Protein AF-A0A1Q4X530-F1 (afdb_monomer)

Nearest PDB structures (foldseek):
  8btr-assembly1_LT  TM=5.578E-01  e=2.443E+00  Giardia lamblia ATCC 50803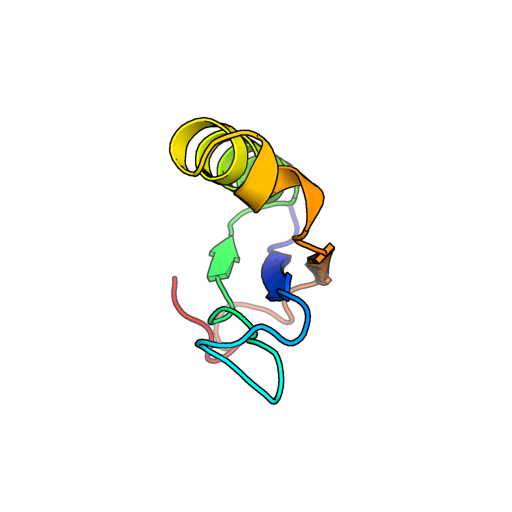
  8btk-assembly1_BS  TM=5.550E-01  e=9.771E+00  Oryctolagus cuniculus

Radius of gyration: 12.77 Å; Cα contacts (8 Å, |Δi|>4): 109; chains: 1; bounding box: 31×19×29 Å

Secondary structure (DSSP, 8-state):
---EEEEEEE---SS-TT-EEPPPEEESSHHHHHHHHHHHHHHH-HHHHHHPEEEEEE---TT---B-

pLDDT: mean 88.32, std 8.68, range [61.25, 96.06]

Mean predicted aligned error: 4.76 Å

Sequence (68 aa):
MSRVHLTYAEPATLAHPGGWTSPAYCLENQETAERLRDATNLLSGRNAAARRSWHITDCPGDNCGVRR

Foldseek 3Di:
DFKKWKKKWAPADPVRNRTDIDFIDTGPDPVVNVVVLVVVCVVVDVVVNVRMDMDIGTQPDDPSVGHD

Solvent-accessible surface area (backbone atoms only — not comparable to full-atom values): 3926 Å² total; per-residue (Å²): 131,63,36,20,32,36,34,40,34,38,67,60,41,96,93,33,76,87,25,49,68,53,73,50,35,52,31,74,24,63,67,59,41,54,51,52,51,52,52,49,31,64,73,58,34,69,76,54,39,72,55,46,50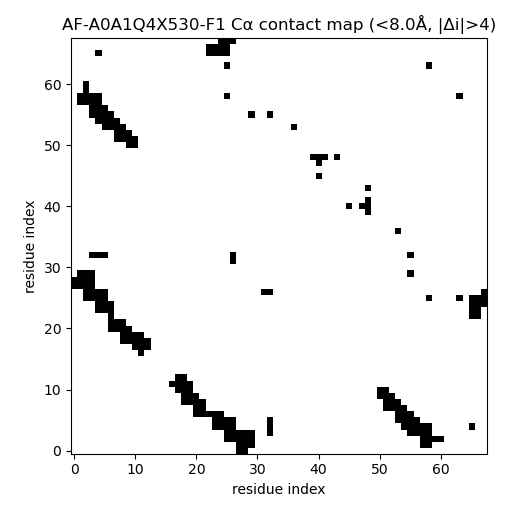,76,47,78,43,81,43,94,52,97,82,64,88,53,49,114

Structure (mmCIF, N/CA/C/O backbone):
data_AF-A0A1Q4X530-F1
#
_entry.id   AF-A0A1Q4X530-F1
#
loop_
_atom_site.group_PDB
_atom_site.id
_atom_site.type_symbol
_atom_site.label_atom_id
_atom_site.label_alt_id
_atom_site.label_comp_id
_atom_site.label_asym_id
_atom_site.label_entity_id
_atom_site.label_seq_id
_atom_site.pdbx_PDB_ins_code
_atom_site.Cartn_x
_atom_site.Cartn_y
_atom_site.Cartn_z
_atom_site.occupancy
_atom_site.B_iso_or_equiv
_atom_site.auth_seq_id
_atom_site.auth_comp_id
_atom_site.auth_asym_id
_atom_site.auth_atom_id
_atom_site.pdbx_PDB_model_num
ATOM 1 N N . MET A 1 1 ? -14.591 6.134 14.726 1.00 61.25 1 MET A N 1
ATOM 2 C CA . MET A 1 1 ? -13.423 5.982 13.834 1.00 61.25 1 MET A CA 1
ATOM 3 C C . MET A 1 1 ? -13.705 4.816 12.909 1.00 61.25 1 MET A C 1
ATOM 5 O O . MET A 1 1 ? -14.083 3.763 13.409 1.00 61.25 1 MET A O 1
ATOM 9 N N . SER A 1 2 ? -13.610 5.032 11.598 1.00 82.38 2 SER A N 1
ATOM 10 C CA . SER A 1 2 ? -13.874 4.004 10.586 1.00 82.38 2 SER A CA 1
ATOM 11 C C . SER A 1 2 ? -12.577 3.284 10.239 1.00 82.38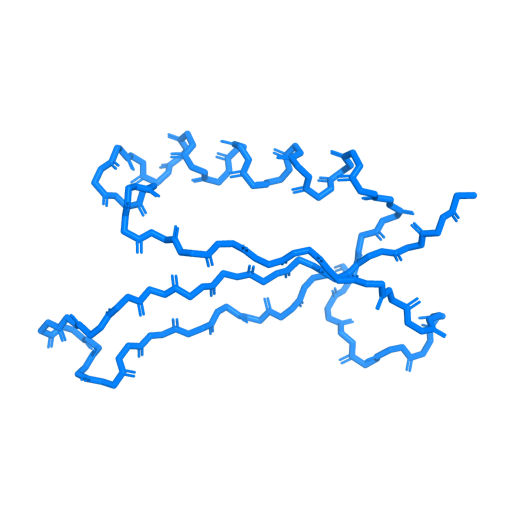 2 SER A C 1
ATOM 13 O O . SER A 1 2 ? -11.547 3.933 10.057 1.00 82.38 2 SER A O 1
ATOM 15 N N . ARG A 1 3 ? -12.627 1.951 10.168 1.00 90.31 3 ARG A N 1
ATOM 16 C CA . ARG A 1 3 ? -11.495 1.136 9.719 1.00 90.31 3 ARG A CA 1
ATOM 17 C C . ARG A 1 3 ? -11.229 1.370 8.240 1.00 90.31 3 ARG A C 1
ATOM 19 O O . ARG A 1 3 ? -12.141 1.712 7.490 1.00 90.31 3 ARG A O 1
ATOM 26 N N . VAL A 1 4 ? -10.002 1.103 7.819 1.00 94.19 4 VAL A N 1
ATOM 27 C CA . VAL A 1 4 ? -9.582 1.265 6.425 1.00 94.19 4 VAL A CA 1
ATOM 28 C C . VAL A 1 4 ? -8.767 0.071 5.951 1.00 94.19 4 VAL A C 1
ATOM 30 O O . VAL A 1 4 ? -8.137 -0.625 6.746 1.00 94.19 4 VAL A O 1
ATOM 33 N N . HIS A 1 5 ? -8.753 -0.152 4.645 1.00 94.44 5 HIS A N 1
ATOM 34 C CA . HIS A 1 5 ? -7.830 -1.062 3.991 1.00 94.44 5 HIS A CA 1
ATOM 35 C C . HIS A 1 5 ? -6.671 -0.294 3.378 1.00 94.44 5 HIS A C 1
ATOM 37 O O . HIS A 1 5 ? -6.893 0.628 2.594 1.00 94.44 5 HIS A O 1
ATOM 43 N N . LEU A 1 6 ? -5.450 -0.719 3.691 1.00 95.19 6 LEU A N 1
ATOM 44 C CA . LEU A 1 6 ? -4.230 -0.242 3.053 1.00 95.19 6 LEU A CA 1
ATOM 45 C C . LEU A 1 6 ? -3.714 -1.287 2.061 1.00 95.19 6 LEU A C 1
ATOM 47 O O . LEU A 1 6 ? -3.486 -2.442 2.424 1.00 95.19 6 LEU A O 1
ATOM 51 N N . THR A 1 7 ? -3.476 -0.858 0.826 1.00 95.19 7 THR A N 1
ATOM 52 C CA . THR A 1 7 ? -2.778 -1.630 -0.215 1.00 95.19 7 THR A CA 1
ATOM 53 C C . THR A 1 7 ? -1.773 -0.744 -0.936 1.00 95.19 7 THR A C 1
ATOM 55 O O . THR A 1 7 ? -1.956 0.475 -0.992 1.00 95.19 7 THR A O 1
ATOM 58 N N . TYR A 1 8 ? -0.751 -1.341 -1.545 1.00 94.69 8 TYR A N 1
ATOM 59 C CA . TYR A 1 8 ? 0.066 -0.655 -2.542 1.00 94.69 8 TYR A CA 1
ATOM 60 C C . TYR A 1 8 ? 0.282 -1.494 -3.791 1.00 94.69 8 TYR A C 1
ATOM 62 O O . TYR A 1 8 ? 0.309 -2.721 -3.731 1.00 94.69 8 TYR A O 1
ATOM 70 N N . ALA A 1 9 ? 0.474 -0.816 -4.915 1.00 94.31 9 ALA A N 1
ATOM 71 C CA . ALA A 1 9 ? 0.874 -1.417 -6.173 1.00 94.31 9 ALA A CA 1
ATOM 72 C C . ALA A 1 9 ? 2.276 -0.948 -6.572 1.00 94.31 9 ALA A C 1
ATOM 74 O O . ALA A 1 9 ? 2.662 0.194 -6.318 1.00 94.31 9 ALA A O 1
ATOM 75 N N . GLU A 1 10 ? 3.032 -1.835 -7.207 1.00 92.19 10 GLU A N 1
ATOM 76 C CA . GLU A 1 10 ? 4.294 -1.545 -7.876 1.00 92.19 10 GLU A CA 1
ATOM 77 C C . GLU A 1 10 ? 4.131 -1.783 -9.384 1.00 92.19 10 GLU A C 1
ATOM 79 O O . GLU A 1 10 ? 3.489 -2.762 -9.784 1.00 92.19 10 GLU A O 1
ATOM 84 N N . PRO A 1 11 ? 4.702 -0.909 -10.234 1.00 91.50 11 PRO A N 1
ATOM 85 C CA . PRO A 1 11 ? 4.640 -1.063 -11.680 1.00 91.50 11 PRO A CA 1
ATOM 86 C C . PRO A 1 11 ? 5.395 -2.314 -12.131 1.00 91.50 11 PRO A C 1
ATOM 88 O O . PRO A 1 11 ? 6.184 -2.898 -11.384 1.00 91.50 11 PRO A O 1
ATOM 91 N N . ALA A 1 12 ? 5.176 -2.705 -13.385 1.00 91.12 12 ALA A N 1
ATOM 92 C CA . ALA A 1 12 ? 5.912 -3.798 -13.997 1.00 91.12 12 ALA A CA 1
ATOM 93 C C . ALA A 1 12 ? 7.431 -3.573 -13.909 1.00 91.12 12 ALA A C 1
ATOM 95 O O . ALA A 1 12 ? 7.947 -2.498 -14.217 1.00 91.12 12 ALA A O 1
ATOM 96 N N . THR A 1 13 ? 8.149 -4.609 -13.487 1.00 86.19 13 THR A N 1
ATOM 97 C CA . THR A 1 13 ? 9.613 -4.645 -13.416 1.00 86.19 13 THR A CA 1
ATOM 98 C C . THR A 1 13 ? 10.132 -5.937 -14.041 1.00 86.19 13 THR A C 1
ATOM 100 O O . THR A 1 13 ? 9.360 -6.849 -14.324 1.00 86.19 13 THR A O 1
ATOM 103 N N . LEU A 1 14 ? 11.453 -6.055 -14.207 1.00 85.69 14 LEU A N 1
ATOM 104 C CA . LEU A 1 14 ? 12.086 -7.302 -14.660 1.00 85.69 14 LEU A CA 1
ATOM 105 C C . LEU A 1 14 ? 11.758 -8.498 -13.750 1.00 85.69 14 LEU A C 1
ATOM 107 O O . LEU A 1 14 ? 11.599 -9.609 -14.241 1.00 85.69 14 LEU A O 1
ATOM 111 N N . ALA A 1 15 ? 11.633 -8.269 -12.438 1.00 84.44 15 ALA A N 1
ATOM 112 C CA . ALA A 1 15 ? 11.265 -9.309 -11.477 1.00 84.44 15 ALA A CA 1
ATOM 113 C C . ALA A 1 15 ? 9.752 -9.600 -11.465 1.00 84.44 15 ALA A C 1
ATOM 115 O O . ALA A 1 15 ? 9.342 -10.723 -11.179 1.00 84.44 15 ALA A O 1
ATOM 116 N N . HIS A 1 16 ? 8.924 -8.603 -11.797 1.00 83.50 16 HIS A N 1
ATOM 117 C CA . HIS A 1 16 ? 7.464 -8.702 -11.809 1.00 83.50 16 HIS A CA 1
ATOM 118 C C . HIS A 1 16 ? 6.892 -8.097 -13.099 1.00 83.50 16 HIS A C 1
ATOM 120 O O . HIS A 1 16 ? 6.489 -6.931 -13.099 1.00 83.50 16 HIS A O 1
ATOM 126 N N . PRO A 1 17 ? 6.832 -8.861 -14.206 1.00 89.12 17 PRO A N 1
ATOM 127 C CA . PRO A 1 17 ? 6.435 -8.333 -15.515 1.00 89.12 17 PRO A CA 1
ATOM 128 C C . PRO A 1 17 ? 4.993 -7.807 -15.579 1.00 89.12 17 PRO A C 1
ATOM 130 O O . PRO A 1 17 ? 4.688 -6.959 -16.408 1.00 89.12 17 PRO A O 1
ATOM 133 N N . GLY A 1 18 ? 4.108 -8.287 -14.699 1.00 90.81 18 GLY A N 1
ATOM 134 C CA . GLY A 1 18 ? 2.722 -7.815 -14.572 1.00 90.81 18 GLY A CA 1
ATOM 135 C C . GLY A 1 18 ? 2.517 -6.723 -13.517 1.00 90.81 18 GLY A C 1
ATOM 136 O O . GLY A 1 18 ? 1.379 -6.369 -13.228 1.00 90.81 18 GLY A O 1
ATOM 137 N N . GLY A 1 19 ? 3.597 -6.221 -12.912 1.00 91.19 19 GLY A N 1
ATOM 138 C CA . GLY A 1 19 ? 3.524 -5.447 -11.677 1.00 91.19 19 GLY A CA 1
ATOM 139 C C . GLY A 1 19 ? 3.213 -6.332 -10.474 1.00 91.19 19 GLY A C 1
ATOM 140 O O . GLY A 1 19 ? 3.178 -7.563 -10.563 1.00 91.19 19 GLY A O 1
ATOM 141 N N . TRP A 1 20 ? 3.029 -5.700 -9.324 1.00 91.25 20 TRP A N 1
ATOM 142 C CA . TRP A 1 20 ? 2.712 -6.401 -8.088 1.00 91.25 20 TRP A CA 1
ATOM 143 C C . TRP A 1 20 ? 1.760 -5.571 -7.240 1.00 91.25 20 TRP A C 1
ATOM 145 O O . TRP A 1 20 ? 1.843 -4.346 -7.221 1.00 91.25 20 TRP A O 1
ATOM 155 N N . THR A 1 21 ? 0.851 -6.226 -6.526 1.00 93.62 21 THR A N 1
ATOM 156 C CA . THR A 1 21 ? -0.042 -5.572 -5.566 1.00 93.62 21 THR A CA 1
ATOM 157 C C . THR A 1 21 ? 0.090 -6.260 -4.224 1.00 93.62 21 THR A C 1
ATOM 159 O O . THR A 1 21 ? 0.099 -7.490 -4.141 1.00 93.62 21 THR A O 1
ATOM 162 N N . SER A 1 22 ? 0.202 -5.461 -3.167 1.00 91.06 22 SER A N 1
ATOM 163 C CA . SER A 1 22 ? 0.302 -5.978 -1.817 1.00 91.06 22 SER A CA 1
ATOM 164 C C . SER A 1 22 ? -0.992 -6.653 -1.391 1.00 91.06 22 SER A C 1
ATOM 166 O O . SER A 1 22 ? -2.076 -6.243 -1.813 1.00 91.06 22 SER A O 1
ATOM 168 N N . PRO A 1 23 ? -0.916 -7.620 -0.464 1.00 90.44 23 PRO A N 1
ATOM 169 C CA . PRO A 1 23 ? -2.077 -7.973 0.330 1.00 90.44 23 PRO A CA 1
ATOM 170 C C . PRO A 1 23 ? -2.680 -6.710 0.952 1.00 90.44 23 PRO A C 1
ATOM 172 O O . PRO A 1 23 ? -1.950 -5.779 1.311 1.00 90.44 23 PRO A O 1
ATOM 175 N N . ALA A 1 24 ? -4.002 -6.687 1.081 1.00 90.56 24 ALA A N 1
ATOM 176 C CA . ALA A 1 24 ? -4.666 -5.649 1.847 1.00 90.56 24 ALA A CA 1
ATOM 177 C C . ALA A 1 24 ? -4.387 -5.839 3.347 1.00 90.56 24 ALA A C 1
ATOM 179 O O . ALA A 1 24 ? -4.263 -6.973 3.827 1.00 90.56 24 ALA A O 1
ATOM 180 N N . TYR A 1 25 ? -4.312 -4.722 4.069 1.00 90.56 25 TYR A N 1
ATOM 181 C CA . TYR A 1 25 ? -4.210 -4.668 5.526 1.00 90.56 25 TYR A CA 1
ATOM 182 C C . TYR A 1 25 ? -5.395 -3.901 6.098 1.00 90.56 25 TYR A C 1
ATOM 184 O O . TYR A 1 25 ? -5.629 -2.762 5.701 1.00 90.56 25 TYR A O 1
ATOM 192 N N . CYS A 1 26 ? -6.134 -4.509 7.023 1.00 92.12 26 CYS A N 1
ATOM 193 C CA . CYS A 1 26 ? -7.251 -3.873 7.710 1.00 92.12 26 CYS A CA 1
ATOM 194 C C . CYS A 1 26 ? -6.752 -3.147 8.955 1.00 92.12 26 CYS A C 1
ATOM 196 O O . CYS A 1 26 ? -6.412 -3.770 9.958 1.00 92.12 26 CYS A O 1
ATOM 198 N N . LEU A 1 27 ? -6.768 -1.821 8.902 1.00 92.25 27 LEU A N 1
ATOM 199 C CA . LEU A 1 27 ? -6.246 -0.952 9.944 1.00 92.25 27 LEU A CA 1
ATOM 200 C C . LEU A 1 27 ? -7.377 -0.219 10.658 1.00 92.25 27 LEU A C 1
ATOM 202 O O . LEU A 1 27 ? -8.456 0.021 10.117 1.00 92.25 27 LEU A O 1
ATOM 206 N N . GLU A 1 28 ? -7.114 0.112 11.914 1.00 90.94 28 GLU A N 1
ATOM 207 C CA . GLU A 1 28 ? -8.063 0.721 12.846 1.00 90.94 28 GLU A CA 1
ATOM 208 C C . GLU A 1 28 ? -8.634 2.061 12.363 1.00 90.94 28 GLU A C 1
ATOM 210 O O . GLU A 1 28 ? -9.800 2.355 12.627 1.00 90.94 28 GLU A O 1
ATOM 215 N N . ASN A 1 29 ? -7.835 2.853 11.647 1.00 92.62 29 ASN A N 1
ATOM 216 C CA . ASN A 1 29 ? -8.216 4.147 11.097 1.00 92.62 29 ASN A CA 1
ATOM 217 C C . ASN A 1 29 ? -7.235 4.589 9.990 1.00 92.62 29 ASN A C 1
ATOM 219 O O . ASN A 1 29 ? -6.201 3.955 9.754 1.00 92.62 29 ASN A O 1
ATOM 223 N N . GLN A 1 30 ? -7.570 5.695 9.322 1.00 93.69 30 GLN A N 1
ATOM 224 C CA . GLN A 1 30 ? -6.742 6.298 8.275 1.00 93.69 30 GLN A CA 1
ATOM 225 C C . GLN A 1 30 ? -5.356 6.732 8.776 1.00 93.69 30 GLN A C 1
ATOM 227 O O . GLN A 1 30 ? -4.372 6.534 8.070 1.00 93.69 30 GLN A O 1
ATOM 232 N N . GLU A 1 31 ? -5.252 7.258 9.997 1.00 95.88 31 GLU A N 1
ATOM 233 C CA . GLU A 1 31 ? -3.976 7.709 10.563 1.00 95.88 31 GLU A CA 1
ATOM 234 C C . GLU A 1 31 ? -2.978 6.546 10.708 1.00 95.88 31 GLU A C 1
ATOM 236 O O . GLU A 1 31 ? -1.818 6.657 10.312 1.00 95.88 31 GLU A O 1
ATOM 241 N N . THR A 1 32 ? -3.424 5.390 11.203 1.00 94.69 32 THR A N 1
ATOM 242 C CA . THR A 1 32 ? -2.592 4.183 11.308 1.00 94.69 32 THR A CA 1
ATOM 243 C C . THR A 1 32 ? -2.178 3.670 9.924 1.00 94.69 32 THR A C 1
ATOM 245 O O . THR A 1 32 ? -1.047 3.209 9.752 1.00 94.69 32 THR A O 1
ATOM 248 N N . ALA A 1 33 ? -3.040 3.807 8.911 1.00 94.6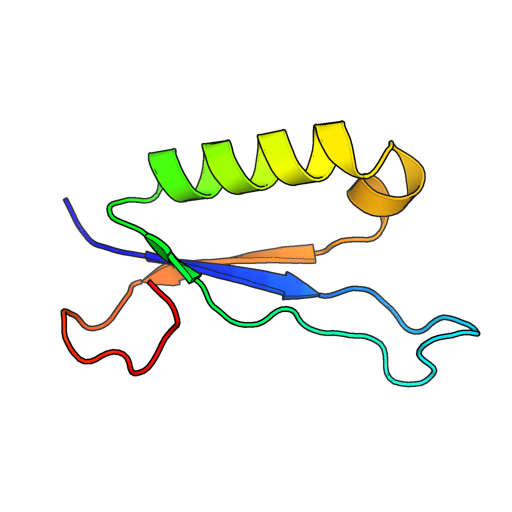2 33 ALA A N 1
ATOM 249 C CA . ALA A 1 33 ? -2.707 3.470 7.526 1.00 94.62 33 ALA A CA 1
ATOM 250 C C . ALA A 1 33 ? -1.627 4.374 6.929 1.00 94.62 33 ALA A C 1
ATOM 252 O O . ALA A 1 33 ? -0.685 3.882 6.304 1.00 94.62 33 ALA A O 1
ATOM 253 N N . GLU A 1 34 ? -1.714 5.678 7.170 1.00 95.69 34 GLU A N 1
ATOM 254 C CA . GLU A 1 34 ? -0.702 6.644 6.744 1.00 95.69 34 GLU A CA 1
ATOM 255 C C . GLU A 1 34 ? 0.635 6.411 7.459 1.00 95.69 34 GLU A C 1
ATOM 257 O O . GLU A 1 34 ? 1.680 6.370 6.809 1.00 95.69 34 GLU A O 1
ATOM 262 N N . ARG A 1 35 ? 0.613 6.132 8.769 1.00 96.06 35 ARG A N 1
ATOM 263 C CA . ARG A 1 35 ? 1.823 5.775 9.528 1.00 96.06 35 ARG A CA 1
ATOM 264 C C . ARG A 1 35 ? 2.489 4.511 8.985 1.00 96.06 35 ARG A C 1
ATOM 266 O O . ARG A 1 35 ? 3.709 4.491 8.819 1.00 96.06 35 ARG A O 1
ATOM 273 N N . LEU A 1 36 ? 1.714 3.466 8.678 1.00 94.31 36 LEU A N 1
ATOM 274 C CA . LEU A 1 36 ? 2.262 2.227 8.118 1.00 94.31 36 LEU A CA 1
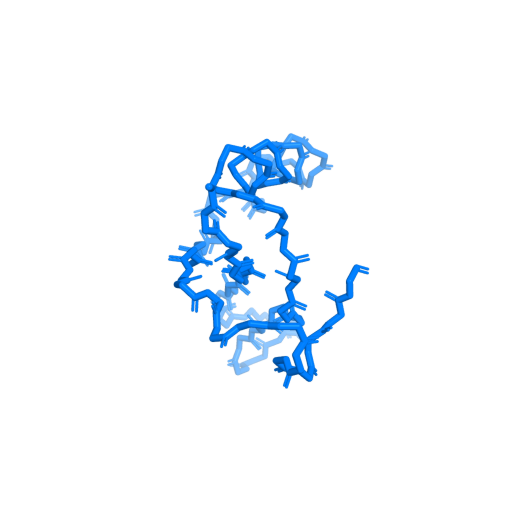ATOM 275 C C . LEU A 1 36 ? 2.835 2.444 6.711 1.00 94.31 36 LEU A C 1
ATOM 277 O O . LEU A 1 36 ? 3.911 1.921 6.404 1.00 94.31 36 LEU A O 1
ATOM 281 N N . ARG A 1 37 ? 2.162 3.242 5.872 1.00 94.62 37 ARG A N 1
ATOM 282 C CA . ARG A 1 37 ? 2.673 3.673 4.562 1.00 94.62 37 ARG A CA 1
ATOM 283 C C . ARG A 1 37 ? 4.033 4.350 4.707 1.00 94.62 37 ARG A C 1
ATOM 285 O O . ARG A 1 37 ? 4.989 3.959 4.038 1.00 94.62 37 ARG A O 1
ATOM 292 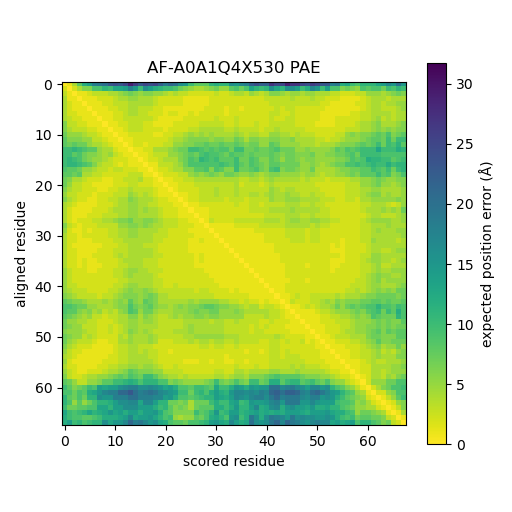N N . ASP A 1 38 ? 4.124 5.348 5.578 1.00 95.00 38 ASP A N 1
ATOM 293 C CA . ASP A 1 38 ? 5.322 6.174 5.726 1.00 95.00 38 ASP A CA 1
ATOM 294 C C . ASP A 1 38 ? 6.488 5.369 6.313 1.00 95.00 38 ASP A C 1
ATOM 296 O O . ASP A 1 38 ? 7.603 5.433 5.791 1.00 95.00 38 ASP A O 1
ATOM 300 N N . ALA A 1 39 ? 6.221 4.516 7.308 1.00 94.62 39 ALA A N 1
ATOM 301 C CA . ALA A 1 39 ? 7.203 3.568 7.832 1.00 94.62 39 ALA A CA 1
ATOM 302 C C . ALA A 1 39 ? 7.695 2.596 6.745 1.00 94.62 39 ALA A C 1
ATOM 304 O O . ALA A 1 39 ? 8.897 2.370 6.600 1.00 94.62 39 ALA A O 1
ATOM 305 N N . THR A 1 40 ? 6.787 2.060 5.926 1.00 92.75 40 THR A N 1
ATOM 306 C CA . THR A 1 40 ? 7.142 1.148 4.828 1.00 92.75 40 THR A CA 1
ATOM 307 C C . THR A 1 40 ? 7.993 1.847 3.766 1.00 92.75 40 THR A C 1
ATOM 309 O O . THR A 1 40 ? 8.973 1.274 3.281 1.00 92.75 40 THR A O 1
ATOM 312 N N . ASN A 1 41 ? 7.655 3.091 3.416 1.00 92.94 41 ASN A N 1
ATOM 313 C CA . ASN A 1 41 ? 8.429 3.912 2.486 1.00 92.94 41 ASN A CA 1
ATOM 314 C C . ASN A 1 41 ? 9.832 4.214 3.027 1.00 92.94 41 ASN A C 1
ATOM 316 O O . ASN A 1 41 ? 10.806 4.101 2.281 1.00 92.94 41 ASN A O 1
ATOM 320 N N . LEU A 1 42 ? 9.947 4.536 4.319 1.00 92.56 42 LEU A N 1
ATOM 321 C CA . LEU A 1 42 ? 11.228 4.775 4.981 1.00 92.56 42 LEU A CA 1
ATOM 322 C C . LEU A 1 42 ? 12.124 3.527 4.939 1.00 92.56 42 LEU A C 1
ATOM 324 O O . LEU A 1 42 ? 13.290 3.623 4.562 1.00 92.56 42 LEU A O 1
ATOM 328 N N . LEU A 1 43 ? 11.569 2.356 5.268 1.00 92.56 43 LEU A N 1
ATOM 329 C CA . LEU A 1 43 ? 12.314 1.094 5.336 1.00 92.56 43 LEU A CA 1
ATOM 330 C C . LEU A 1 43 ? 12.709 0.539 3.960 1.00 92.56 43 LEU A C 1
ATOM 332 O O . LEU A 1 43 ? 13.735 -0.122 3.835 1.00 92.56 43 LEU A O 1
ATOM 336 N N . SER A 1 44 ? 11.914 0.795 2.919 1.00 87.06 44 SER A N 1
ATOM 337 C CA . SER A 1 44 ? 12.155 0.228 1.581 1.00 87.06 44 SER A CA 1
ATOM 338 C C . SER A 1 44 ? 13.152 1.032 0.735 1.00 87.06 44 SER A C 1
ATOM 340 O O . SER A 1 44 ? 13.553 0.587 -0.341 1.00 87.06 44 SER A O 1
ATOM 342 N N . GLY A 1 45 ? 13.546 2.221 1.196 1.00 89.81 45 GLY A N 1
ATOM 343 C CA . GLY A 1 45 ? 14.420 3.136 0.467 1.00 89.81 45 GLY A CA 1
ATOM 344 C C . GLY A 1 45 ? 13.700 3.950 -0.618 1.00 89.81 45 GLY A C 1
ATOM 345 O O . GLY A 1 45 ? 12.626 3.594 -1.111 1.00 89.81 45 GLY A O 1
ATOM 346 N N . ARG A 1 46 ? 14.321 5.069 -1.024 1.00 86.94 46 ARG A N 1
ATOM 347 C CA . ARG A 1 46 ? 13.694 6.091 -1.891 1.00 86.94 46 ARG A CA 1
ATOM 348 C C . ARG A 1 46 ? 13.169 5.549 -3.220 1.00 86.94 46 ARG A C 1
ATOM 350 O O . ARG A 1 46 ? 12.062 5.899 -3.610 1.00 86.94 46 ARG A O 1
ATOM 357 N N . ASN A 1 47 ? 13.924 4.682 -3.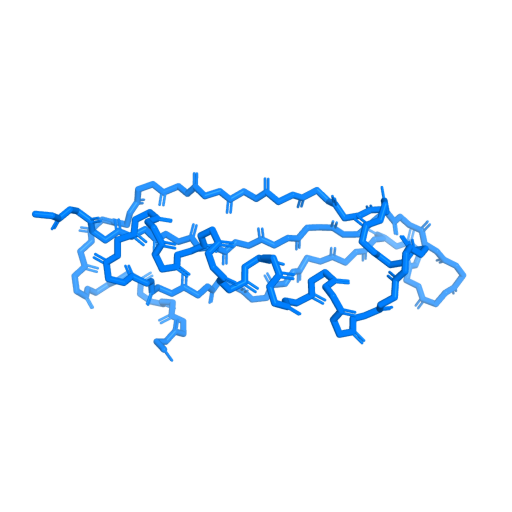895 1.00 86.12 47 ASN A N 1
ATOM 358 C CA . ASN A 1 47 ? 13.515 4.136 -5.194 1.00 86.12 47 ASN A CA 1
ATOM 359 C C . ASN A 1 47 ? 12.270 3.244 -5.088 1.00 86.12 47 ASN A C 1
ATOM 361 O O . ASN A 1 47 ? 11.444 3.229 -5.996 1.00 86.12 47 ASN A O 1
ATOM 365 N N . ALA A 1 48 ? 12.126 2.500 -3.988 1.00 85.44 48 ALA A N 1
ATOM 366 C CA . ALA A 1 48 ? 10.944 1.678 -3.754 1.00 85.44 48 ALA A CA 1
ATOM 367 C C . ALA A 1 48 ? 9.738 2.510 -3.330 1.00 85.44 48 ALA A C 1
ATOM 369 O O . ALA A 1 48 ? 8.633 2.257 -3.794 1.00 85.44 48 ALA A O 1
ATOM 370 N N . ALA A 1 49 ? 9.950 3.535 -2.509 1.00 88.69 49 ALA A N 1
ATOM 371 C CA . ALA A 1 49 ? 8.889 4.463 -2.145 1.00 88.69 49 ALA A CA 1
ATOM 372 C C . ALA A 1 49 ? 8.340 5.219 -3.369 1.00 88.69 49 ALA A C 1
ATOM 374 O O . ALA A 1 49 ? 7.130 5.318 -3.533 1.00 88.69 49 ALA A O 1
ATOM 375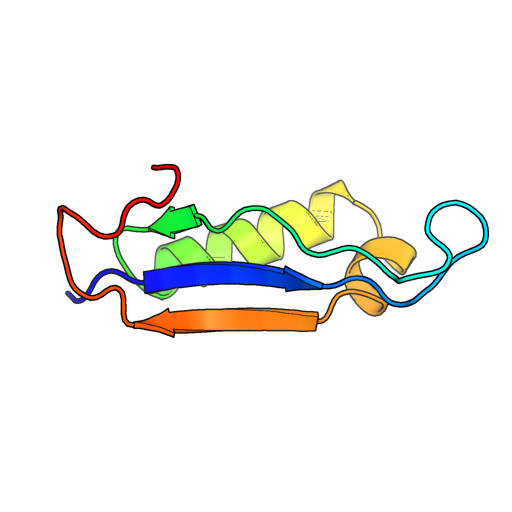 N N . ALA A 1 50 ? 9.218 5.698 -4.259 1.00 89.38 50 ALA A N 1
ATOM 376 C CA . ALA A 1 50 ? 8.834 6.518 -5.411 1.00 89.38 50 ALA A CA 1
ATOM 377 C C . ALA A 1 50 ? 8.006 5.773 -6.470 1.00 89.38 50 ALA A C 1
ATOM 379 O O . ALA A 1 50 ? 7.206 6.390 -7.166 1.00 89.38 50 ALA A O 1
ATOM 380 N N . ARG A 1 51 ? 8.193 4.455 -6.609 1.00 88.94 51 ARG A N 1
ATOM 381 C CA . ARG A 1 51 ? 7.458 3.647 -7.596 1.00 88.94 51 ARG A CA 1
ATOM 382 C C . ARG A 1 51 ? 6.106 3.140 -7.093 1.00 88.94 51 ARG A C 1
ATOM 384 O O . ARG A 1 51 ? 5.343 2.613 -7.891 1.00 88.94 51 ARG A O 1
ATOM 391 N N . ARG A 1 52 ? 5.830 3.214 -5.788 1.00 92.31 52 ARG A N 1
ATOM 392 C CA . ARG A 1 52 ? 4.622 2.627 -5.198 1.00 92.31 52 ARG A CA 1
ATOM 393 C C . ARG A 1 52 ? 3.440 3.572 -5.294 1.00 92.31 52 ARG A C 1
ATOM 395 O O . ARG A 1 52 ? 3.528 4.733 -4.903 1.00 92.31 52 ARG A O 1
ATOM 402 N N . SER A 1 53 ? 2.307 3.034 -5.717 1.00 94.44 53 SER A N 1
ATOM 403 C CA . SER A 1 53 ? 1.015 3.709 -5.638 1.00 94.44 53 SER A CA 1
ATOM 404 C C . SER A 1 53 ? 0.235 3.142 -4.460 1.00 94.44 53 SER A C 1
ATOM 406 O O . SER A 1 53 ? -0.027 1.944 -4.413 1.00 94.44 53 SER A O 1
ATOM 408 N N . TRP A 1 54 ? -0.095 3.989 -3.488 1.00 95.38 54 TRP A N 1
ATOM 409 C CA . TRP A 1 54 ? -0.797 3.593 -2.268 1.00 95.38 54 TRP A CA 1
ATOM 410 C C . TRP A 1 54 ? -2.294 3.868 -2.380 1.00 95.38 54 TRP A C 1
ATOM 412 O O . TRP A 1 54 ? -2.700 4.912 -2.887 1.00 95.38 54 TRP A O 1
ATOM 422 N N . HIS A 1 55 ? -3.101 2.960 -1.841 1.00 96.00 55 HIS A N 1
ATOM 423 C CA . HIS A 1 55 ? -4.550 3.100 -1.763 1.00 96.00 55 HIS A CA 1
ATOM 424 C C . HIS A 1 55 ? -5.010 2.847 -0.329 1.00 96.00 55 HIS A C 1
ATOM 426 O O . HIS A 1 55 ? -4.698 1.803 0.250 1.00 96.00 55 HIS A O 1
ATOM 432 N N . ILE A 1 56 ? -5.746 3.815 0.219 1.00 95.00 56 ILE A N 1
ATOM 433 C CA . ILE A 1 56 ? -6.452 3.720 1.497 1.00 95.00 56 ILE A CA 1
ATOM 434 C C . ILE A 1 56 ? -7.939 3.800 1.165 1.00 95.00 56 ILE A C 1
ATOM 436 O O . ILE A 1 56 ? -8.380 4.777 0.565 1.00 95.00 56 ILE A O 1
ATOM 440 N N . THR A 1 57 ? -8.691 2.755 1.492 1.00 93.00 57 THR A N 1
ATOM 441 C CA . THR A 1 57 ? -10.127 2.658 1.178 1.00 93.00 57 THR A CA 1
ATOM 442 C C . THR A 1 57 ? -10.918 2.291 2.421 1.00 93.00 57 THR A C 1
ATOM 444 O O . THR A 1 57 ? -10.367 1.683 3.339 1.00 93.00 57 THR A O 1
ATOM 447 N N . ASP A 1 58 ? -12.197 2.653 2.471 1.00 91.00 58 ASP A N 1
ATOM 448 C CA . ASP A 1 58 ? -13.049 2.306 3.606 1.00 91.00 58 ASP A CA 1
ATOM 449 C C . ASP A 1 58 ? -13.168 0.786 3.769 1.00 91.00 58 ASP A C 1
ATOM 451 O O . ASP A 1 58 ? -13.398 0.038 2.814 1.00 91.00 58 ASP A O 1
ATOM 455 N N . CYS A 1 59 ? -13.011 0.321 5.006 1.00 87.31 59 CYS A N 1
ATOM 456 C CA . CYS A 1 59 ? -13.223 -1.075 5.352 1.00 87.31 59 CYS A CA 1
ATOM 457 C C . CYS A 1 59 ? -14.714 -1.300 5.662 1.00 87.31 59 CYS A C 1
ATOM 459 O O . CYS A 1 59 ? -15.254 -0.623 6.541 1.00 87.31 59 CYS A O 1
ATOM 461 N N . PRO A 1 60 ? -15.383 -2.284 5.032 1.00 81.69 60 PRO A N 1
ATOM 462 C CA . PRO A 1 60 ? -16.804 -2.552 5.256 1.00 81.69 60 PRO A CA 1
ATOM 463 C C . PRO A 1 60 ? -17.120 -3.182 6.630 1.00 81.69 60 PRO A C 1
ATOM 465 O O . PRO A 1 60 ? -18.280 -3.483 6.901 1.00 81.69 60 PRO A O 1
ATOM 468 N N . GLY A 1 61 ? -16.127 -3.387 7.508 1.00 71.31 61 GLY A N 1
ATOM 469 C CA . GLY A 1 61 ? -16.325 -3.828 8.894 1.00 71.31 61 G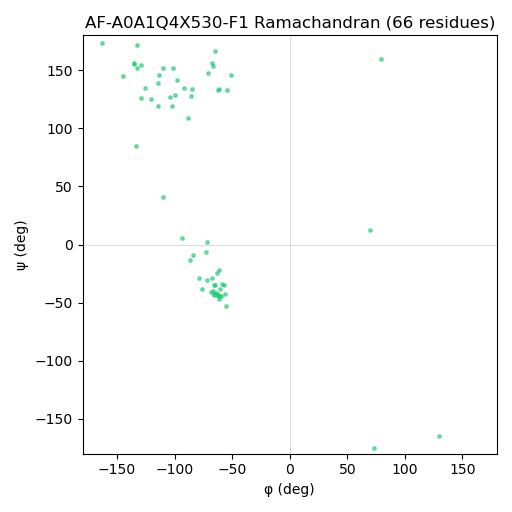LY A CA 1
ATOM 470 C C . GLY A 1 61 ? -15.459 -5.020 9.313 1.00 71.31 61 GLY A C 1
ATOM 471 O O . GLY A 1 61 ? -14.484 -5.376 8.654 1.00 71.31 61 GLY A O 1
ATOM 472 N N . ASP A 1 62 ? -15.813 -5.646 10.440 1.00 65.25 62 ASP A N 1
ATOM 473 C CA . ASP A 1 62 ? -15.027 -6.710 11.091 1.00 65.25 62 ASP A CA 1
ATOM 474 C C . ASP A 1 62 ? -14.804 -7.981 10.246 1.00 65.25 62 ASP A C 1
ATOM 476 O O . ASP A 1 62 ? -13.824 -8.681 10.479 1.00 65.25 62 ASP A O 1
ATOM 480 N N . ASN A 1 63 ? -15.640 -8.246 9.233 1.00 65.56 63 ASN A N 1
ATOM 481 C CA . ASN A 1 63 ? -15.553 -9.422 8.351 1.00 65.56 63 ASN A CA 1
ATOM 482 C C . ASN A 1 63 ? -15.114 -9.073 6.919 1.00 65.56 63 ASN A C 1
ATOM 484 O O . ASN A 1 63 ? -15.631 -9.611 5.943 1.00 65.56 63 ASN A O 1
ATOM 488 N N . CYS A 1 64 ? -14.153 -8.165 6.769 1.00 72.62 64 CYS A N 1
ATOM 489 C CA . CYS A 1 64 ? -13.659 -7.748 5.456 1.00 72.62 64 CYS A CA 1
ATOM 490 C C . CYS A 1 64 ? -12.780 -8.785 4.727 1.00 72.62 64 CYS A C 1
ATOM 492 O O . CYS A 1 64 ? -12.436 -8.564 3.571 1.00 72.62 64 CYS A O 1
ATOM 494 N N . GLY A 1 65 ? -12.416 -9.908 5.362 1.00 71.50 65 GLY A N 1
ATOM 495 C CA . GLY A 1 65 ? -11.606 -10.972 4.741 1.00 71.50 65 GLY A CA 1
ATOM 496 C C . GLY A 1 65 ? -10.142 -10.588 4.484 1.00 71.50 65 GLY A C 1
ATOM 497 O O . GLY A 1 65 ? -9.427 -11.288 3.770 1.00 71.50 65 GLY A O 1
ATOM 498 N N . VAL A 1 66 ? -9.698 -9.471 5.061 1.00 77.62 66 VAL A N 1
ATOM 499 C CA . VAL A 1 66 ? -8.374 -8.879 4.871 1.00 77.62 66 VAL A CA 1
ATOM 500 C C . VAL A 1 66 ? -7.466 -9.202 6.061 1.00 77.62 66 VAL A C 1
ATOM 502 O O . VAL A 1 66 ? -7.937 -9.413 7.180 1.00 77.62 66 VAL A O 1
ATOM 505 N N . ARG A 1 67 ? -6.147 -9.254 5.832 1.00 67.81 67 ARG A N 1
ATOM 506 C CA . ARG A 1 67 ? -5.164 -9.491 6.898 1.00 67.81 67 ARG A CA 1
ATOM 507 C C . ARG A 1 67 ? -5.231 -8.356 7.921 1.00 67.81 67 ARG A C 1
ATOM 509 O O . ARG A 1 67 ? -5.277 -7.187 7.541 1.00 67.81 67 ARG A O 1
ATOM 516 N N . ARG A 1 68 ? -5.261 -8.720 9.200 1.00 62.31 68 ARG A N 1
ATOM 517 C CA . ARG A 1 68 ? -5.290 -7.786 10.327 1.00 62.31 68 ARG A CA 1
ATOM 518 C C . ARG A 1 68 ? -3.879 -7.482 10.809 1.00 62.31 68 ARG A C 1
ATOM 520 O O . ARG A 1 68 ? -3.045 -8.416 10.754 1.00 62.31 68 ARG A O 1
#